Protein AF-A0A0D3KM93-F1 (afdb_monomer_lite)

Structure (mmCIF, N/CA/C/O backbone):
data_AF-A0A0D3KM93-F1
#
_entry.id   AF-A0A0D3KM93-F1
#
loop_
_atom_site.group_PDB
_atom_site.id
_atom_site.type_symbol
_atom_site.label_atom_id
_atom_site.label_alt_id
_atom_site.label_comp_id
_atom_site.label_asym_id
_atom_site.label_entity_id
_atom_site.label_seq_id
_atom_site.pdbx_PDB_ins_code
_atom_site.Cartn_x
_atom_site.Cartn_y
_atom_site.Cartn_z
_atom_site.occupancy
_atom_site.B_iso_or_equiv
_atom_site.auth_seq_id
_atom_site.auth_comp_id
_atom_site.auth_asym_id
_atom_site.auth_atom_id
_atom_site.pdbx_PDB_model_num
ATOM 1 N N . LEU A 1 1 ? -12.347 -3.781 20.864 1.00 44.72 1 LEU A N 1
ATOM 2 C CA . LEU A 1 1 ? -11.238 -4.484 20.170 1.00 44.72 1 LEU A CA 1
ATOM 3 C C . LEU A 1 1 ? -10.597 -3.562 19.132 1.00 44.72 1 LEU A C 1
ATOM 5 O O . LEU A 1 1 ? -11.221 -3.281 18.117 1.00 44.72 1 LEU A O 1
ATOM 9 N N . ARG A 1 2 ? -9.385 -3.035 19.370 1.00 54.84 2 ARG A N 1
ATOM 10 C CA . ARG A 1 2 ? -8.680 -2.218 18.361 1.00 54.84 2 ARG A CA 1
ATOM 11 C C . ARG A 1 2 ? -8.094 -3.155 17.301 1.00 54.84 2 ARG A C 1
ATOM 13 O O . ARG A 1 2 ? -7.105 -3.831 17.559 1.00 54.84 2 ARG A O 1
ATOM 20 N N . LYS A 1 3 ? -8.736 -3.233 16.135 1.00 74.62 3 LYS A N 1
ATOM 21 C CA . LYS A 1 3 ? -8.307 -4.095 15.026 1.00 74.62 3 LYS A CA 1
ATOM 22 C C . LYS A 1 3 ? -7.088 -3.455 14.351 1.00 74.62 3 LYS A C 1
ATOM 24 O O . LYS A 1 3 ? -7.204 -2.393 13.742 1.00 74.62 3 LYS A O 1
ATOM 29 N N . LEU A 1 4 ? -5.915 -4.059 14.531 1.00 85.06 4 LEU A N 1
ATOM 30 C CA . LEU A 1 4 ? -4.695 -3.681 13.820 1.00 85.06 4 LEU A CA 1
ATOM 31 C C . LEU A 1 4 ? -4.701 -4.376 12.457 1.00 85.06 4 LEU A C 1
ATOM 33 O O . LEU A 1 4 ? -4.743 -5.604 12.407 1.00 85.06 4 LEU A O 1
ATOM 37 N N . LEU A 1 5 ? -4.615 -3.609 11.374 1.00 90.88 5 LEU A N 1
ATOM 38 C CA . LEU A 1 5 ? -4.495 -4.154 10.026 1.00 90.88 5 LEU A CA 1
ATOM 39 C C . LEU A 1 5 ? -3.066 -3.950 9.513 1.00 90.88 5 LEU A C 1
ATOM 41 O O . LEU A 1 5 ? -2.537 -2.834 9.543 1.00 90.88 5 LEU A O 1
ATOM 45 N N . ARG A 1 6 ? -2.434 -5.034 9.057 1.00 92.38 6 ARG A N 1
ATOM 46 C CA . ARG A 1 6 ? -1.115 -5.003 8.417 1.00 92.38 6 ARG A CA 1
ATOM 47 C C . ARG A 1 6 ? -1.246 -5.475 6.980 1.00 92.38 6 ARG A C 1
ATOM 49 O O . ARG A 1 6 ? -1.800 -6.543 6.750 1.00 92.38 6 ARG A O 1
ATOM 56 N N . ILE A 1 7 ? -0.723 -4.691 6.045 1.00 91.88 7 ILE A N 1
ATOM 57 C CA . ILE A 1 7 ? -0.697 -5.038 4.624 1.00 91.88 7 ILE A CA 1
ATOM 58 C C . ILE A 1 7 ? 0.744 -4.978 4.132 1.00 91.88 7 ILE A C 1
ATOM 60 O O . ILE A 1 7 ? 1.458 -4.014 4.416 1.00 91.88 7 ILE A O 1
ATOM 64 N N . PHE A 1 8 ? 1.151 -6.005 3.39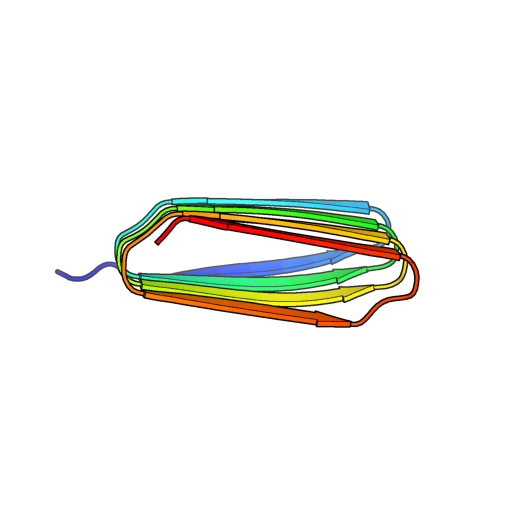3 1.00 93.44 8 PHE A N 1
ATOM 65 C CA . PHE A 1 8 ? 2.469 -6.119 2.788 1.00 93.44 8 PHE A CA 1
ATOM 66 C C . PHE A 1 8 ? 2.323 -6.444 1.300 1.00 93.44 8 PHE A C 1
ATOM 68 O O . PHE A 1 8 ? 1.511 -7.296 0.941 1.00 93.44 8 PHE A O 1
ATOM 75 N N . GLY A 1 9 ? 3.094 -5.774 0.443 1.00 91.19 9 GLY A N 1
ATOM 76 C CA . GLY A 1 9 ? 3.122 -6.051 -0.992 1.00 91.19 9 GLY A CA 1
ATOM 77 C C . GLY A 1 9 ? 4.524 -5.937 -1.589 1.00 91.19 9 GLY A C 1
ATOM 78 O O . GLY A 1 9 ? 5.241 -4.976 -1.306 1.00 91.19 9 GLY A O 1
ATOM 79 N N . LEU A 1 10 ? 4.871 -6.897 -2.455 1.00 94.00 10 LEU A N 1
ATOM 80 C CA . LEU A 1 10 ? 6.077 -6.911 -3.295 1.00 94.00 10 LEU A CA 1
ATOM 81 C C . LEU A 1 10 ? 5.720 -7.104 -4.776 1.00 94.00 10 LEU A C 1
ATOM 83 O O . LEU A 1 10 ? 4.904 -7.965 -5.094 1.00 94.00 10 LEU A O 1
ATOM 87 N N . GLY A 1 11 ? 6.318 -6.322 -5.677 1.00 90.75 11 GLY A N 1
ATOM 88 C CA . GLY A 1 11 ? 6.157 -6.527 -7.122 1.00 90.75 11 GLY A CA 1
ATOM 89 C C . GLY A 1 11 ? 6.446 -5.293 -7.971 1.00 90.75 11 GLY A C 1
ATOM 90 O O . GLY A 1 11 ? 6.637 -4.199 -7.453 1.00 90.75 11 GLY A O 1
ATOM 91 N N . ASN A 1 12 ? 6.456 -5.446 -9.297 1.00 88.31 12 ASN A N 1
ATOM 92 C CA . ASN A 1 12 ? 6.790 -4.337 -10.197 1.00 88.31 12 ASN A CA 1
ATOM 93 C C . ASN A 1 12 ? 5.779 -3.190 -10.126 1.00 88.31 12 ASN A C 1
ATOM 95 O O . ASN A 1 12 ? 6.182 -2.037 -10.027 1.00 88.31 12 ASN A O 1
ATOM 99 N N . CYS A 1 13 ? 4.485 -3.503 -10.131 1.00 91.44 13 CYS A N 1
ATOM 100 C CA . CYS A 1 13 ? 3.407 -2.526 -10.037 1.00 91.44 13 CYS A CA 1
ATOM 101 C C . CYS A 1 13 ? 2.421 -2.980 -8.964 1.00 91.44 13 CYS A C 1
ATOM 103 O O . CYS A 1 13 ? 1.719 -3.968 -9.166 1.00 91.44 13 CYS A O 1
ATOM 105 N N . LEU A 1 14 ? 2.339 -2.263 -7.843 1.00 92.94 14 LEU A N 1
ATOM 106 C CA . LEU A 1 14 ? 1.388 -2.581 -6.781 1.00 92.94 14 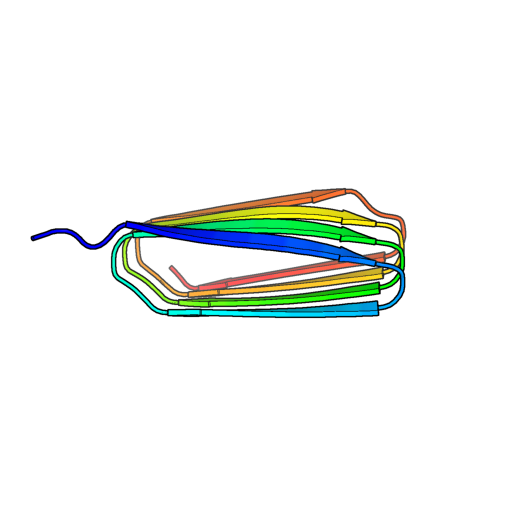LEU A CA 1
ATOM 107 C C . LEU A 1 14 ? 0.427 -1.445 -6.512 1.00 92.94 14 LEU A C 1
ATOM 109 O O . LEU A 1 14 ? 0.767 -0.256 -6.534 1.00 92.94 14 LEU A O 1
ATOM 113 N N . ARG A 1 15 ? -0.784 -1.855 -6.153 1.00 94.00 15 ARG A N 1
ATOM 114 C CA . ARG A 1 15 ? -1.810 -0.975 -5.632 1.00 94.00 15 ARG A CA 1
ATOM 115 C C . ARG A 1 15 ? -2.304 -1.535 -4.308 1.00 94.00 15 ARG A C 1
ATOM 117 O O . ARG A 1 15 ? -2.824 -2.643 -4.271 1.00 94.00 15 ARG A O 1
ATOM 124 N N . ILE A 1 16 ? -2.101 -0.783 -3.233 1.00 90.69 16 ILE A N 1
ATOM 125 C CA . ILE A 1 16 ? -2.416 -1.218 -1.873 1.00 90.69 16 ILE A CA 1
ATOM 126 C C . ILE A 1 16 ? -3.474 -0.289 -1.284 1.00 90.69 16 ILE A C 1
ATOM 128 O O . ILE A 1 16 ? -3.307 0.930 -1.302 1.00 90.69 16 ILE A O 1
ATOM 132 N N . PHE A 1 17 ? -4.538 -0.876 -0.738 1.00 91.25 17 PHE A N 1
ATOM 133 C CA . PHE A 1 17 ? -5.627 -0.167 -0.071 1.00 91.25 17 PHE A CA 1
ATOM 134 C C . PHE A 1 17 ? -5.843 -0.734 1.328 1.00 91.25 17 PHE A C 1
ATOM 136 O O . PHE A 1 17 ? -5.991 -1.945 1.482 1.00 91.25 17 PHE A O 1
ATOM 143 N N . GLY A 1 18 ? -5.877 0.132 2.339 1.00 87.94 18 GLY A N 1
ATOM 144 C CA . GLY A 1 18 ? -6.155 -0.265 3.716 1.00 87.94 18 GLY A CA 1
ATOM 145 C C . GLY A 1 18 ? -7.101 0.696 4.425 1.00 87.94 18 GLY A C 1
ATOM 146 O O . GLY A 1 18 ? -6.906 1.909 4.369 1.00 87.94 18 GLY A O 1
ATOM 147 N N . LEU A 1 19 ? -8.092 0.147 5.136 1.00 89.81 19 LEU A N 1
ATOM 148 C CA . LEU A 1 19 ? -9.008 0.886 6.013 1.00 89.81 19 LEU A CA 1
ATOM 149 C C . LEU A 1 19 ? -9.050 0.246 7.409 1.00 89.81 19 LEU A C 1
ATOM 151 O O . LEU A 1 19 ? -9.109 -0.978 7.530 1.00 89.81 19 LEU A O 1
ATOM 155 N N . GLY A 1 20 ? -9.009 1.064 8.463 1.00 86.88 20 GLY A N 1
ATOM 156 C CA . GLY A 1 20 ? -9.167 0.594 9.843 1.00 86.88 20 GLY A CA 1
ATOM 157 C C . GLY A 1 20 ? -8.514 1.496 10.889 1.00 86.88 20 GLY A C 1
ATOM 158 O O . GLY A 1 20 ? -7.637 2.284 10.568 1.00 86.88 20 GLY A O 1
ATOM 159 N N . ASN A 1 21 ? -8.903 1.351 12.162 1.00 88.31 21 ASN A N 1
ATOM 160 C CA . ASN A 1 21 ? -8.437 2.232 13.248 1.00 88.31 21 ASN A CA 1
ATOM 161 C C . ASN A 1 21 ? -6.913 2.351 13.352 1.00 88.31 21 ASN A C 1
ATOM 163 O O . ASN A 1 21 ? -6.406 3.449 13.561 1.00 88.31 21 ASN A O 1
ATOM 167 N N . CYS A 1 22 ? -6.195 1.232 13.243 1.00 90.62 22 CYS A N 1
ATOM 168 C CA . CYS A 1 22 ? -4.738 1.216 13.260 1.00 90.62 22 CYS A CA 1
ATOM 169 C C . CYS A 1 22 ? -4.216 0.453 12.041 1.00 90.62 22 CYS A C 1
ATOM 171 O O . CYS A 1 22 ? -4.311 -0.775 11.988 1.00 90.62 22 CYS A O 1
ATOM 173 N N . LEU A 1 23 ? -3.624 1.173 11.094 1.00 92.81 23 LEU A N 1
ATOM 174 C CA . LEU A 1 23 ? -3.113 0.640 9.836 1.00 92.81 23 LEU A CA 1
ATOM 175 C C . LEU A 1 23 ? -1.597 0.709 9.764 1.00 92.81 23 LEU A C 1
ATOM 177 O O . LEU A 1 23 ? -0.986 1.741 10.048 1.00 92.81 23 LEU A O 1
ATOM 181 N N . ARG A 1 24 ? -0.992 -0.391 9.313 1.00 93.94 24 ARG A N 1
ATOM 182 C CA . ARG A 1 24 ? 0.399 -0.417 8.860 1.00 93.94 24 ARG A CA 1
ATOM 183 C C . ARG A 1 24 ? 0.474 -0.989 7.454 1.00 93.94 24 ARG A C 1
ATOM 185 O O . ARG A 1 24 ? 0.050 -2.119 7.232 1.00 93.94 24 ARG A O 1
ATOM 192 N N . ILE A 1 25 ? 1.035 -0.223 6.531 1.00 93.12 25 ILE A N 1
ATOM 193 C CA . ILE A 1 25 ? 1.217 -0.632 5.142 1.00 93.12 25 ILE A CA 1
ATOM 194 C C . ILE A 1 25 ? 2.704 -0.624 4.818 1.00 93.12 25 ILE A C 1
ATOM 196 O O . ILE A 1 25 ? 3.393 0.357 5.104 1.00 93.12 25 ILE A O 1
ATOM 200 N N . PHE A 1 26 ? 3.175 -1.706 4.207 1.00 94.31 26 PHE A N 1
ATOM 201 C CA . PHE A 1 26 ? 4.527 -1.827 3.687 1.00 94.31 26 PHE A CA 1
ATOM 202 C C . PHE A 1 26 ? 4.489 -2.237 2.210 1.00 94.31 26 PHE A C 1
ATOM 204 O O . PHE A 1 26 ? 3.801 -3.195 1.853 1.00 94.31 26 PHE A O 1
ATOM 211 N N . GLY A 1 27 ? 5.210 -1.515 1.352 1.00 92.56 27 GLY A N 1
ATOM 212 C CA . GLY A 1 27 ? 5.273 -1.794 -0.084 1.00 92.56 27 GLY A CA 1
ATOM 213 C C . GLY A 1 27 ? 6.686 -1.669 -0.647 1.00 92.56 27 GLY A C 1
ATOM 214 O O . GLY A 1 27 ? 7.396 -0.720 -0.327 1.00 92.56 27 GLY A O 1
ATOM 215 N N . LEU A 1 28 ? 7.074 -2.603 -1.512 1.00 94.69 28 LEU A N 1
ATOM 216 C CA . LEU A 1 28 ? 8.362 -2.609 -2.214 1.00 94.69 28 LEU A CA 1
ATOM 217 C C . LEU A 1 28 ? 8.146 -2.932 -3.702 1.00 94.69 28 LEU A C 1
ATOM 219 O O . LEU A 1 28 ? 7.453 -3.899 -4.024 1.00 94.69 28 LEU A O 1
ATOM 223 N N . GLY A 1 29 ? 8.709 -2.134 -4.613 1.00 91.75 29 GLY A N 1
ATOM 224 C CA . GLY A 1 29 ? 8.445 -2.310 -6.044 1.00 91.75 29 GLY A CA 1
ATOM 225 C C . GLY A 1 29 ? 8.796 -1.127 -6.935 1.00 91.75 29 GLY A C 1
ATOM 226 O O . GLY A 1 29 ? 9.075 -0.045 -6.446 1.00 91.75 29 GLY A O 1
ATOM 227 N N . TYR A 1 30 ? 8.740 -1.284 -8.259 1.00 90.81 30 TYR A N 1
ATOM 228 C CA . TYR A 1 30 ? 9.058 -0.182 -9.181 1.00 90.81 30 TYR A CA 1
ATOM 229 C C . TYR A 1 30 ? 7.983 0.909 -9.205 1.00 90.81 30 TYR A C 1
ATOM 231 O O . TYR A 1 30 ? 8.320 2.088 -9.249 1.00 90.81 30 TYR A O 1
ATOM 239 N N . GLY A 1 31 ? 6.705 0.542 -9.155 1.00 91.50 31 GLY A N 1
ATOM 240 C CA . GLY A 1 31 ? 5.566 1.453 -9.184 1.00 91.50 31 GLY A CA 1
ATOM 241 C C . GLY A 1 31 ? 4.572 1.127 -8.078 1.00 91.50 31 GLY A C 1
ATOM 242 O O . GLY A 1 31 ? 3.921 0.088 -8.121 1.00 91.50 31 GLY A O 1
ATOM 243 N N . LEU A 1 32 ? 4.412 2.013 -7.096 1.00 94.69 32 LEU A N 1
ATOM 244 C CA . LEU A 1 32 ? 3.548 1.771 -5.940 1.00 94.69 32 LEU A CA 1
ATOM 245 C C . LEU A 1 32 ? 2.510 2.876 -5.795 1.00 94.69 32 LEU A C 1
ATOM 247 O O . LEU A 1 32 ? 2.827 4.066 -5.763 1.00 94.69 32 LEU A O 1
ATOM 251 N N . ARG A 1 33 ? 1.249 2.466 -5.677 1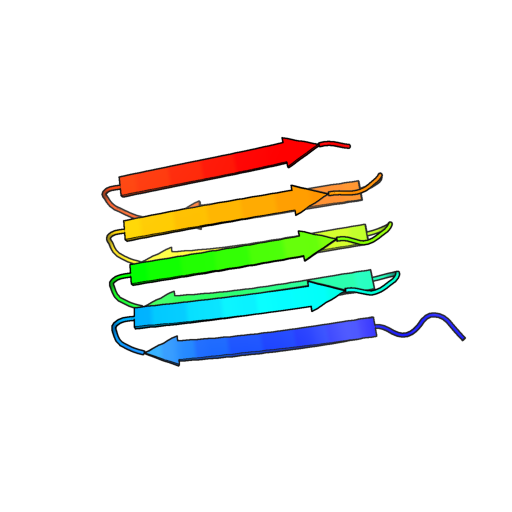.00 95.38 33 ARG A N 1
ATOM 252 C CA . ARG A 1 33 ? 0.120 3.340 -5.355 1.00 95.38 33 ARG A CA 1
ATOM 253 C C . ARG A 1 33 ? -0.519 2.862 -4.063 1.00 95.38 33 ARG A C 1
ATOM 255 O O . ARG A 1 33 ? -1.117 1.791 -4.037 1.00 95.38 33 ARG A O 1
ATOM 262 N N . ILE A 1 34 ? -0.400 3.649 -3.002 1.00 92.69 34 ILE A N 1
ATOM 263 C CA . ILE A 1 34 ? -0.896 3.286 -1.675 1.00 92.69 34 ILE A CA 1
ATOM 264 C C . ILE A 1 34 ? -1.960 4.273 -1.228 1.00 92.69 34 ILE A C 1
ATOM 266 O O . ILE A 1 34 ? -1.756 5.483 -1.299 1.00 92.69 34 ILE A O 1
ATOM 270 N N . PHE A 1 35 ? -3.071 3.738 -0.736 1.00 93.94 35 PHE A N 1
ATOM 271 C CA . PHE A 1 35 ? -4.127 4.495 -0.089 1.00 93.94 35 PHE A CA 1
ATOM 272 C C . PHE A 1 35 ? -4.436 3.885 1.279 1.00 93.94 35 PHE A C 1
ATOM 274 O O . PHE A 1 35 ? -4.715 2.688 1.390 1.00 93.94 35 PHE A O 1
ATOM 281 N N . GLY A 1 36 ? -4.390 4.708 2.319 1.00 91.50 36 GLY A N 1
ATOM 282 C CA . GLY A 1 36 ? -4.733 4.310 3.676 1.00 91.50 36 GLY A CA 1
ATOM 283 C C . GLY A 1 36 ? -5.664 5.316 4.343 1.00 91.50 36 GLY A C 1
ATOM 284 O O . GLY A 1 36 ? -5.437 6.518 4.227 1.00 91.50 36 GLY A O 1
ATOM 285 N N . SER A 1 37 ? -6.654 4.845 5.107 1.00 92.25 37 SER A N 1
ATOM 286 C CA . SER A 1 37 ? -7.409 5.709 6.027 1.00 92.25 37 SER A CA 1
ATOM 287 C C . SER A 1 37 ? -7.686 5.054 7.383 1.00 92.25 37 SER A C 1
ATOM 289 O O . SER A 1 37 ? -8.072 3.883 7.454 1.00 92.25 37 SER A O 1
ATOM 291 N N . GLY A 1 38 ? -7.472 5.815 8.460 1.00 89.31 38 GLY A N 1
ATOM 292 C CA . GLY A 1 38 ? -7.678 5.365 9.834 1.00 89.31 38 GLY A CA 1
ATOM 293 C C . GLY A 1 38 ? -7.092 6.302 10.886 1.00 89.31 38 GLY A C 1
ATOM 294 O O . GLY A 1 38 ? -6.180 7.062 10.586 1.00 89.31 38 GLY A O 1
ATOM 295 N N . ASN A 1 39 ? -7.555 6.201 12.138 1.00 91.06 39 ASN A N 1
ATOM 296 C CA . ASN A 1 39 ? -7.085 7.063 13.236 1.00 91.06 39 ASN A CA 1
ATOM 297 C C . ASN A 1 39 ? -5.559 7.063 13.400 1.00 91.06 39 ASN A C 1
ATOM 299 O O . ASN A 1 39 ? -4.971 8.117 13.606 1.00 91.06 39 ASN A O 1
ATOM 303 N N . CYS A 1 40 ? -4.921 5.894 13.316 1.00 91.44 40 CYS A N 1
ATOM 304 C CA . CYS A 1 40 ? -3.470 5.746 13.380 1.00 91.44 40 CYS A CA 1
ATOM 305 C C . CYS A 1 40 ? -2.969 5.031 12.133 1.00 91.44 40 CYS A C 1
ATOM 307 O O . CYS A 1 40 ? -3.218 3.837 11.955 1.00 91.44 40 CYS A O 1
ATOM 309 N N . LEU A 1 41 ? -2.208 5.728 11.298 1.00 93.06 41 LEU A N 1
ATOM 310 C CA . LEU A 1 41 ? -1.829 5.227 9.992 1.00 93.06 41 LEU A CA 1
ATOM 311 C C . LEU A 1 41 ? -0.329 5.354 9.753 1.00 93.06 41 LEU A C 1
ATOM 313 O O . LEU A 1 41 ? 0.248 6.437 9.829 1.00 93.06 41 LEU A O 1
ATOM 317 N N . ARG A 1 42 ? 0.315 4.220 9.464 1.00 93.81 42 ARG A N 1
ATOM 318 C CA . ARG A 1 42 ? 1.747 4.148 9.173 1.00 93.81 42 ARG A CA 1
ATOM 319 C C . ARG A 1 42 ? 1.982 3.503 7.816 1.00 93.81 42 ARG A C 1
ATOM 321 O O . ARG A 1 42 ? 1.633 2.342 7.624 1.00 93.81 42 ARG A O 1
ATOM 328 N N . ILE A 1 43 ? 2.593 4.233 6.895 1.00 93.12 43 ILE A N 1
ATOM 329 C CA . ILE A 1 43 ? 2.920 3.748 5.552 1.00 93.12 43 ILE A CA 1
ATOM 330 C C . ILE A 1 43 ? 4.437 3.784 5.377 1.00 93.12 43 ILE A C 1
ATOM 332 O O . ILE A 1 43 ? 5.064 4.798 5.678 1.00 93.12 43 ILE A O 1
ATOM 336 N N . PHE A 1 44 ? 5.017 2.686 4.898 1.00 94.44 44 PHE A N 1
ATOM 337 C CA . PHE A 1 44 ? 6.428 2.589 4.541 1.00 94.44 44 PHE A CA 1
ATOM 338 C C . PHE A 1 44 ? 6.574 2.004 3.140 1.00 94.44 44 PHE A C 1
ATOM 340 O O . PHE A 1 44 ? 6.001 0.955 2.843 1.00 94.44 44 PHE A O 1
ATOM 347 N N . VAL A 1 45 ? 7.309 2.691 2.270 1.00 92.38 45 VAL A N 1
ATOM 348 C CA . VAL A 1 45 ? 7.336 2.346 0.850 1.00 92.38 45 VAL A CA 1
ATOM 349 C C . VAL A 1 45 ? 8.709 2.562 0.239 1.00 92.38 45 VAL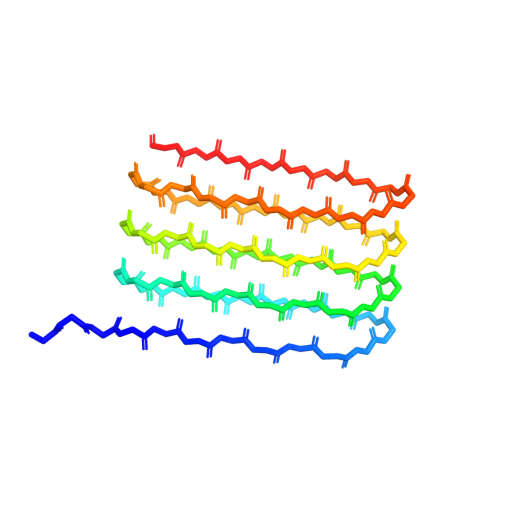 A C 1
ATOM 351 O O . VAL A 1 45 ? 9.348 3.574 0.501 1.00 92.38 45 VAL A O 1
ATOM 354 N N . LEU A 1 46 ? 9.149 1.643 -0.611 1.00 94.44 46 LEU A N 1
ATOM 355 C CA . LEU A 1 46 ? 10.433 1.723 -1.304 1.00 94.44 46 LEU A CA 1
ATOM 356 C C . LEU A 1 46 ? 10.245 1.370 -2.782 1.00 94.44 46 LEU A C 1
ATOM 358 O O . LEU A 1 46 ? 9.633 0.348 -3.097 1.00 94.44 46 LEU A O 1
ATOM 362 N N . GLY A 1 47 ? 10.749 2.203 -3.691 1.00 92.31 47 GLY A N 1
ATOM 363 C CA . GLY A 1 47 ? 10.535 1.978 -5.119 1.00 92.31 47 GLY A CA 1
ATOM 364 C C . GLY A 1 47 ? 10.896 3.134 -6.030 1.00 92.31 47 GLY A C 1
ATOM 365 O O . GLY A 1 47 ? 11.262 4.189 -5.548 1.00 92.31 47 GLY A O 1
ATOM 366 N N . ASN A 1 48 ? 10.746 2.991 -7.348 1.00 92.06 48 ASN A N 1
ATOM 367 C CA . ASN A 1 48 ? 11.077 4.083 -8.275 1.00 92.06 48 ASN A CA 1
ATOM 368 C C . ASN A 1 48 ? 9.975 5.149 -8.350 1.00 92.06 48 ASN A C 1
ATOM 370 O O . ASN A 1 48 ? 10.261 6.333 -8.209 1.00 92.06 48 ASN A O 1
ATOM 374 N N . CYS A 1 49 ? 8.723 4.740 -8.554 1.00 94.50 49 CYS A N 1
ATOM 375 C CA . CYS A 1 49 ? 7.568 5.610 -8.762 1.00 94.50 49 CYS A CA 1
ATOM 376 C C . CYS A 1 49 ? 6.522 5.375 -7.669 1.00 94.50 49 CYS A C 1
ATOM 378 O O . CYS A 1 49 ? 5.759 4.412 -7.713 1.00 94.50 49 CYS A O 1
ATOM 380 N N . LEU A 1 50 ? 6.461 6.274 -6.692 1.00 94.12 50 LEU A N 1
ATOM 381 C CA . LEU A 1 50 ? 5.658 6.146 -5.483 1.00 94.12 50 LEU A CA 1
ATOM 382 C C . LEU A 1 50 ? 4.569 7.217 -5.426 1.00 94.12 50 LEU A C 1
ATOM 384 O O . LEU A 1 50 ? 4.840 8.417 -5.505 1.00 94.12 50 LEU A O 1
ATOM 388 N N . ARG A 1 51 ? 3.322 6.787 -5.223 1.00 95.38 51 ARG A N 1
ATOM 389 C CA . ARG A 1 51 ? 2.191 7.669 -4.921 1.00 95.38 51 ARG A CA 1
ATOM 390 C C . ARG A 1 51 ? 1.475 7.174 -3.677 1.00 95.38 51 ARG A C 1
ATOM 392 O O . ARG A 1 51 ? 0.917 6.079 -3.674 1.00 95.38 51 ARG A O 1
ATOM 399 N N . ILE A 1 52 ? 1.489 7.988 -2.634 1.00 93.94 52 ILE A N 1
ATOM 400 C CA . ILE A 1 52 ? 0.984 7.627 -1.315 1.00 93.94 52 ILE A CA 1
ATOM 401 C C . ILE A 1 52 ? -0.080 8.634 -0.898 1.00 93.94 52 ILE A C 1
ATOM 403 O O . ILE A 1 52 ? 0.141 9.841 -0.982 1.00 93.94 52 ILE A O 1
ATOM 407 N N . PHE A 1 53 ? -1.219 8.128 -0.439 1.00 94.69 53 PHE A N 1
ATOM 408 C CA . PHE A 1 53 ? -2.309 8.914 0.117 1.00 94.69 53 PHE A CA 1
ATOM 409 C C . PHE A 1 53 ? -2.713 8.337 1.475 1.00 94.69 53 PHE A C 1
ATOM 411 O O . PHE A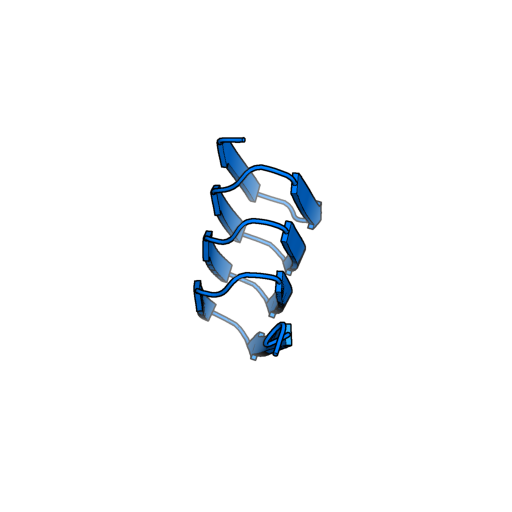 1 53 ? -3.030 7.150 1.577 1.00 94.69 53 PHE A O 1
ATOM 418 N N . GLY A 1 54 ? -2.676 9.162 2.516 1.00 92.44 54 GLY A N 1
ATOM 419 C CA . GLY A 1 54 ? -3.035 8.778 3.877 1.00 92.44 54 GLY A CA 1
ATOM 420 C C . GLY A 1 54 ? -4.020 9.760 4.502 1.00 92.44 54 GLY A C 1
ATOM 421 O O . GLY A 1 54 ? -3.833 10.967 4.384 1.00 92.44 54 GLY A O 1
ATOM 422 N N . LEU A 1 55 ? -5.039 9.246 5.191 1.00 93.12 55 LEU A N 1
ATOM 423 C CA . LEU A 1 55 ? -5.994 10.042 5.968 1.00 93.12 55 LEU A CA 1
ATOM 424 C C . LEU A 1 55 ? -6.062 9.574 7.423 1.00 93.12 55 LEU A C 1
ATOM 426 O O . LEU A 1 55 ? -6.228 8.375 7.666 1.00 93.12 55 LEU A O 1
ATOM 430 N N . GLY A 1 56 ? -6.030 10.524 8.355 1.00 90.50 56 GLY A N 1
ATOM 431 C CA . GLY A 1 56 ? -6.430 10.340 9.747 1.00 90.50 56 GLY A CA 1
ATOM 432 C C . GLY A 1 56 ? -5.513 10.993 10.778 1.00 90.50 56 GLY A C 1
ATOM 433 O O . GLY A 1 56 ? -4.388 11.387 10.485 1.00 90.50 56 GLY A O 1
ATOM 434 N N . ASN A 1 57 ? -5.990 11.024 12.022 1.00 90.06 57 ASN A N 1
ATOM 435 C CA . ASN A 1 57 ? -5.458 11.878 13.089 1.00 90.06 57 ASN A CA 1
ATOM 436 C C . ASN A 1 57 ? -3.963 11.680 13.400 1.00 90.06 57 ASN A C 1
ATOM 438 O O . ASN A 1 57 ? -3.288 12.600 13.851 1.00 90.06 57 ASN A O 1
ATOM 442 N N . CYS A 1 58 ? -3.434 10.467 13.234 1.00 91.06 58 CYS A N 1
ATOM 443 C CA . CYS A 1 58 ? -2.036 10.129 13.497 1.00 91.06 58 CYS A CA 1
ATOM 444 C C . CYS A 1 58 ? -1.403 9.485 12.261 1.00 91.06 58 CYS A C 1
ATOM 446 O O . CYS A 1 58 ? -1.331 8.257 12.156 1.00 91.06 58 CYS A O 1
ATOM 448 N N . LEU A 1 59 ? -0.908 10.316 11.344 1.00 92.50 59 LEU A N 1
ATOM 449 C CA . LEU A 1 59 ? -0.259 9.892 10.103 1.00 92.50 59 LEU A CA 1
ATOM 450 C C . LEU A 1 59 ? 1.269 9.865 10.213 1.00 92.50 59 LEU A C 1
ATOM 452 O O . LEU A 1 59 ? 1.910 10.836 10.610 1.00 92.50 59 LEU A O 1
ATOM 456 N N . ARG A 1 60 ? 1.874 8.750 9.795 1.00 92.94 60 ARG A N 1
ATOM 457 C CA . ARG A 1 60 ? 3.318 8.626 9.551 1.00 92.94 60 ARG A CA 1
ATOM 458 C C . ARG A 1 60 ? 3.554 7.965 8.202 1.00 92.94 60 ARG A C 1
ATOM 460 O O . ARG A 1 60 ? 3.284 6.777 8.042 1.00 92.94 60 ARG A O 1
ATOM 467 N N . ILE A 1 61 ? 4.086 8.717 7.248 1.00 90.94 61 ILE A N 1
ATOM 468 C CA . ILE A 1 61 ? 4.371 8.222 5.902 1.00 90.94 61 ILE A CA 1
ATOM 469 C C . ILE A 1 61 ? 5.868 8.334 5.650 1.00 90.94 61 ILE A C 1
ATOM 471 O O . ILE A 1 61 ? 6.448 9.403 5.807 1.00 90.94 61 ILE A O 1
ATOM 475 N N . PHE A 1 62 ? 6.478 7.224 5.252 1.00 92.31 62 PHE A N 1
ATOM 476 C CA . PHE A 1 62 ? 7.850 7.174 4.777 1.00 92.31 62 PHE A CA 1
ATOM 477 C C . PHE A 1 62 ? 7.866 6.551 3.386 1.00 92.31 62 PHE A C 1
ATOM 479 O O . PHE A 1 62 ? 7.276 5.491 3.163 1.00 92.31 62 PHE A O 1
ATOM 486 N N . GLY A 1 63 ? 8.545 7.208 2.454 1.00 89.12 63 GLY A N 1
ATOM 487 C CA . GLY A 1 63 ? 8.766 6.678 1.122 1.00 89.12 63 GLY A CA 1
ATOM 488 C C . GLY A 1 63 ? 10.153 7.057 0.626 1.00 89.12 63 GLY A C 1
ATOM 489 O O . GLY A 1 63 ? 10.602 8.171 0.884 1.00 89.12 63 GLY A O 1
ATOM 490 N N . LEU A 1 64 ? 10.814 6.147 -0.083 1.00 93.06 64 LEU A N 1
ATOM 491 C CA . LEU A 1 64 ? 12.102 6.411 -0.725 1.00 93.06 64 LEU A CA 1
ATOM 492 C C . LEU A 1 64 ? 12.053 5.916 -2.165 1.00 93.06 64 LEU A C 1
ATOM 494 O O . LEU A 1 64 ? 11.711 4.759 -2.422 1.00 93.06 64 LEU A O 1
ATOM 498 N N . GLY A 1 65 ? 12.369 6.823 -3.087 1.00 90.12 65 GLY A N 1
ATOM 499 C CA . GLY A 1 65 ? 12.273 6.572 -4.512 1.00 90.12 65 GLY A CA 1
ATOM 500 C C . GLY A 1 65 ? 12.615 7.761 -5.387 1.00 90.12 65 GLY A C 1
ATOM 501 O O . GLY A 1 65 ? 12.647 8.892 -4.911 1.00 90.12 65 GLY A O 1
ATOM 502 N N . ASN A 1 66 ? 12.814 7.498 -6.679 1.00 91.81 66 ASN A N 1
ATOM 503 C CA . ASN A 1 66 ? 13.174 8.525 -7.662 1.00 91.81 66 ASN A CA 1
ATOM 504 C C . ASN A 1 66 ? 12.037 9.526 -7.911 1.00 91.81 66 ASN A C 1
ATOM 506 O O . ASN A 1 66 ? 12.270 10.713 -8.112 1.00 91.81 66 ASN A O 1
ATOM 510 N N . CYS A 1 67 ? 10.792 9.056 -7.921 1.00 93.19 67 CYS A N 1
ATOM 511 C CA . CYS A 1 67 ? 9.600 9.864 -8.134 1.00 93.19 67 CYS A CA 1
ATOM 512 C C . CYS A 1 67 ? 8.621 9.600 -6.998 1.00 93.19 67 CYS A C 1
ATOM 514 O O . CYS A 1 67 ? 7.928 8.585 -6.995 1.00 93.19 67 CYS A O 1
ATOM 516 N N . LEU A 1 68 ? 8.548 10.520 -6.040 1.00 93.62 68 LEU A N 1
ATOM 517 C CA . LEU A 1 68 ? 7.755 10.355 -4.829 1.00 93.62 68 LEU A CA 1
ATOM 518 C C . LEU A 1 68 ? 6.706 11.461 -4.696 1.00 93.62 68 LEU A C 1
ATOM 520 O O . LEU A 1 68 ? 7.020 12.648 -4.710 1.00 93.62 68 LEU A O 1
ATOM 524 N N . ARG A 1 69 ? 5.443 11.057 -4.539 1.00 94.69 69 ARG A N 1
ATOM 525 C CA . ARG A 1 69 ? 4.327 11.945 -4.193 1.00 94.69 69 ARG A CA 1
ATOM 526 C C . ARG A 1 69 ? 3.624 11.426 -2.950 1.00 94.69 69 ARG A C 1
ATOM 528 O O . ARG A 1 69 ? 3.071 10.326 -2.971 1.00 94.69 69 ARG A O 1
ATOM 535 N N . ILE A 1 70 ? 3.619 12.234 -1.896 1.00 91.75 70 ILE A N 1
ATOM 536 C CA . ILE A 1 70 ? 2.941 11.939 -0.634 1.00 91.75 70 ILE A CA 1
ATOM 537 C C . ILE A 1 70 ? 1.856 12.982 -0.409 1.00 91.75 70 ILE A C 1
ATOM 539 O O . ILE A 1 70 ? 2.117 14.178 -0.491 1.00 91.75 70 ILE A O 1
ATOM 543 N N . PHE A 1 71 ? 0.654 12.514 -0.097 1.00 93.56 71 PHE A N 1
ATOM 544 C CA . PHE A 1 71 ? -0.424 13.341 0.416 1.00 93.56 71 PHE A CA 1
ATOM 545 C C . PHE A 1 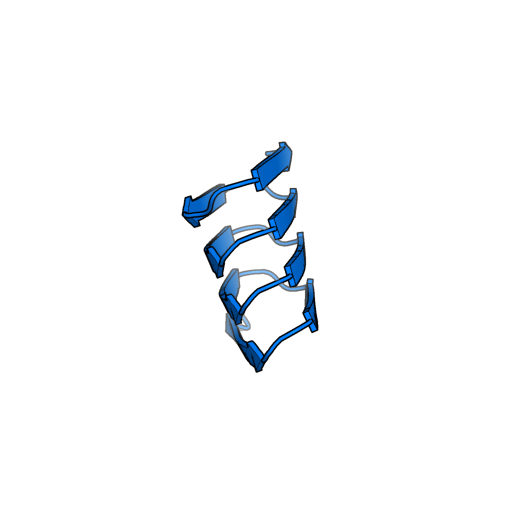71 ? -0.919 12.756 1.736 1.00 93.56 71 PHE A C 1
ATOM 547 O O . PHE A 1 71 ? -1.228 11.564 1.819 1.00 93.56 71 PHE A O 1
ATOM 554 N N . GLY A 1 72 ? -0.967 13.593 2.766 1.00 90.06 72 GLY A N 1
ATOM 555 C CA . GLY A 1 72 ? -1.450 13.243 4.094 1.00 90.06 72 GLY A CA 1
ATOM 556 C C . GLY A 1 72 ? -2.437 14.296 4.573 1.00 90.06 72 GLY A C 1
ATOM 557 O O . GLY A 1 72 ? -2.140 15.482 4.458 1.00 90.06 72 GLY A O 1
ATOM 558 N N . LEU A 1 73 ? -3.582 13.870 5.103 1.00 90.31 73 LEU A N 1
ATOM 559 C CA . LEU A 1 73 ? -4.557 14.762 5.733 1.00 90.31 73 LEU A CA 1
ATOM 560 C C . LEU A 1 73 ? -4.873 14.229 7.132 1.00 90.31 73 LEU A C 1
ATOM 562 O O . LEU A 1 73 ? -5.379 13.111 7.266 1.00 90.31 73 LEU A O 1
ATOM 566 N N . GLY A 1 74 ? -4.463 15.004 8.136 1.00 76.75 74 GLY A N 1
ATOM 567 C CA . GLY A 1 74 ? -4.552 14.678 9.560 1.00 76.75 74 GLY A CA 1
ATOM 568 C C . GLY A 1 74 ? -5.873 15.092 10.168 1.00 76.75 74 GLY A C 1
ATOM 569 O O . GLY A 1 74 ? -6.274 16.242 9.893 1.00 76.75 74 GLY A O 1
#

pLDDT: mean 90.48, std 7.6, range [44.72, 95.38]

Sequence (74 aa):
LRKLLRIFGLGNCLRIFGLGNCLRIFGLGYGLRIFGSGNCLRIFVLGNCLRIFGLGNCLRIFGLGNCLRIFGLG

Secondary structure (DSSP, 8-state):
---EEEEEEESSEEEEEEESSEEEEEEEEEEEEEEEESSEEEEEEEEEEEEEEEESSEEEEEEESSEEEEEEE-

Organism: Emiliania huxleyi (strain CCMP1516) (NCBI:txid280463)

Foldseek 3Di:
DQDEDEEEDEEAADEEEEEGAHYEYEYEHAHYHYEYEHQAYAYEYEHAHEHYEYEHNHDDYYYDHVHYDYHYYD

Radius of gyration: 11.32 Å; chains: 1; bounding box: 24×22×30 Å